Protein AF-A0A352VY11-F1 (afdb_monomer_lite)

Radius of gyration: 35.12 Å; chains: 1; bounding box: 69×36×100 Å

Structure (mmCIF, N/CA/C/O backbone):
data_AF-A0A352VY11-F1
#
_entry.id   AF-A0A352VY11-F1
#
loop_
_atom_site.group_PDB
_atom_site.id
_atom_site.type_symbol
_atom_site.label_atom_id
_atom_site.label_alt_id
_atom_site.label_comp_id
_atom_site.label_asym_id
_atom_site.label_entity_id
_atom_site.label_seq_id
_atom_site.pdbx_PDB_ins_code
_atom_site.Cartn_x
_atom_site.Cartn_y
_atom_site.Cartn_z
_atom_site.occupancy
_atom_site.B_iso_or_equiv
_atom_site.auth_seq_id
_atom_site.auth_comp_id
_atom_site.auth_asym_id
_atom_site.auth_atom_id
_atom_site.pdbx_PDB_model_num
ATOM 1 N N . MET A 1 1 ? 27.922 -12.029 -51.380 1.00 59.44 1 MET A N 1
ATOM 2 C CA . MET A 1 1 ? 28.403 -11.023 -50.397 1.00 59.44 1 MET A CA 1
ATOM 3 C C . MET A 1 1 ? 28.912 -9.739 -51.049 1.00 59.44 1 MET A C 1
ATOM 5 O O . MET A 1 1 ? 28.498 -8.683 -50.598 1.00 59.44 1 MET A O 1
ATOM 9 N N . LYS A 1 2 ? 29.743 -9.793 -52.106 1.00 73.94 2 LYS A N 1
ATOM 10 C CA . LYS A 1 2 ? 30.242 -8.587 -52.804 1.00 73.94 2 LYS A CA 1
ATOM 11 C C . LYS A 1 2 ? 29.130 -7.703 -53.395 1.00 73.94 2 LYS A C 1
ATOM 13 O O . LYS A 1 2 ? 29.163 -6.493 -53.204 1.00 73.94 2 LYS A O 1
ATOM 18 N N . ASP A 1 3 ? 28.109 -8.303 -54.006 1.00 77.62 3 ASP A N 1
ATOM 19 C CA . ASP A 1 3 ? 26.996 -7.542 -54.602 1.00 77.62 3 ASP A CA 1
ATOM 20 C C . ASP A 1 3 ? 26.164 -6.804 -53.549 1.00 77.62 3 ASP A C 1
ATOM 22 O O . ASP A 1 3 ? 25.809 -5.642 -53.731 1.00 77.62 3 ASP A O 1
ATOM 26 N N . LEU A 1 4 ? 25.942 -7.457 -52.406 1.00 74.75 4 LEU A N 1
ATOM 27 C CA . LEU A 1 4 ? 25.204 -6.918 -51.263 1.00 74.75 4 LEU A CA 1
ATOM 28 C C . LEU A 1 4 ? 25.934 -5.715 -50.645 1.00 74.75 4 LEU A C 1
ATOM 30 O O . LEU A 1 4 ? 25.310 -4.702 -50.347 1.00 74.75 4 LEU A O 1
ATOM 34 N N . TRP A 1 5 ? 27.265 -5.788 -50.544 1.00 75.94 5 TRP A N 1
ATOM 35 C CA . TRP A 1 5 ? 28.099 -4.672 -50.090 1.00 75.94 5 TRP A CA 1
ATOM 36 C C . TRP A 1 5 ? 28.066 -3.491 -51.067 1.00 75.94 5 TRP A C 1
ATOM 38 O O . TRP A 1 5 ? 27.843 -2.362 -50.645 1.00 75.94 5 TRP A O 1
ATOM 48 N N . SER A 1 6 ? 28.171 -3.751 -52.375 1.00 80.44 6 SER A N 1
ATOM 49 C CA . SER A 1 6 ? 28.092 -2.693 -53.397 1.00 80.44 6 SER A CA 1
ATOM 50 C C . SER A 1 6 ? 26.724 -1.999 -53.437 1.00 80.44 6 SER A C 1
ATOM 52 O O . SER A 1 6 ? 26.625 -0.808 -53.737 1.00 80.44 6 SER A O 1
ATOM 54 N N . TRP A 1 7 ? 25.656 -2.737 -53.119 1.00 79.00 7 TRP A N 1
ATOM 55 C CA . TRP A 1 7 ? 24.300 -2.203 -53.051 1.00 79.00 7 TRP A CA 1
ATOM 56 C C . TRP A 1 7 ? 24.112 -1.311 -51.820 1.00 79.00 7 TRP A C 1
ATOM 58 O O . TRP A 1 7 ? 23.533 -0.228 -51.939 1.00 79.00 7 TRP A O 1
ATOM 68 N N . ILE A 1 8 ? 24.653 -1.726 -50.668 1.00 74.12 8 ILE A N 1
ATOM 69 C CA . ILE A 1 8 ? 24.675 -0.923 -49.437 1.00 74.12 8 ILE A CA 1
ATOM 70 C C . ILE A 1 8 ? 25.487 0.359 -49.650 1.00 74.12 8 ILE A C 1
ATOM 72 O O . ILE A 1 8 ? 25.050 1.428 -49.240 1.00 74.12 8 ILE A O 1
ATOM 76 N N . GLU A 1 9 ? 26.624 0.290 -50.340 1.00 77.00 9 GLU A N 1
ATOM 77 C CA . GLU A 1 9 ? 27.480 1.454 -50.599 1.00 77.00 9 GLU A CA 1
ATOM 78 C C . GLU A 1 9 ? 26.800 2.503 -51.493 1.00 77.00 9 GLU A C 1
ATOM 80 O O . GLU A 1 9 ? 26.891 3.708 -51.235 1.00 77.00 9 GLU A O 1
ATOM 85 N N . LYS A 1 10 ? 26.052 2.050 -52.511 1.00 81.12 10 LYS A N 1
ATOM 86 C CA . LYS A 1 10 ? 25.261 2.924 -53.394 1.00 81.12 10 LYS A CA 1
ATOM 87 C C . LYS A 1 10 ? 24.056 3.542 -52.682 1.00 81.12 10 LYS A C 1
ATOM 89 O O . LYS A 1 10 ? 23.718 4.688 -52.956 1.00 81.12 10 LYS A O 1
ATOM 94 N N . ASN A 1 11 ? 23.448 2.815 -51.744 1.00 80.00 11 ASN A N 1
ATOM 95 C CA . ASN A 1 11 ? 22.276 3.250 -50.974 1.00 80.00 11 ASN A CA 1
ATOM 96 C C . ASN A 1 11 ? 22.627 3.632 -49.529 1.00 80.00 11 ASN A C 1
ATOM 98 O O . ASN A 1 11 ? 21.785 3.543 -48.635 1.00 80.00 11 ASN A O 1
ATOM 102 N N . ARG A 1 12 ? 23.873 4.061 -49.283 1.00 74.00 12 ARG A N 1
ATOM 103 C CA . ARG A 1 12 ? 24.396 4.272 -47.925 1.00 74.00 12 ARG A CA 1
ATOM 104 C C . ARG A 1 12 ? 23.506 5.178 -47.082 1.00 74.00 12 ARG A C 1
ATOM 106 O O . ARG A 1 12 ? 23.294 4.904 -45.912 1.00 74.00 12 ARG A O 1
ATOM 113 N N . PHE A 1 13 ? 22.919 6.216 -47.674 1.00 75.94 13 PHE A N 1
ATOM 114 C CA . PHE A 1 13 ? 22.039 7.140 -46.959 1.00 75.94 13 PHE A CA 1
ATOM 115 C C . PHE A 1 13 ? 20.717 6.489 -46.553 1.00 75.94 13 PHE A C 1
ATOM 117 O O . PHE A 1 13 ? 20.246 6.728 -45.449 1.00 75.94 13 PHE A O 1
ATOM 124 N N . THR A 1 14 ? 20.163 5.616 -47.391 1.00 79.00 14 THR A N 1
ATOM 125 C CA . THR A 1 14 ? 18.914 4.886 -47.141 1.00 79.00 14 THR A CA 1
ATOM 126 C C . THR A 1 14 ? 19.054 3.851 -46.026 1.00 79.00 14 THR A C 1
ATOM 128 O O . THR A 1 14 ? 18.068 3.526 -45.377 1.00 79.00 14 THR A O 1
ATOM 131 N N . VAL A 1 15 ? 20.271 3.351 -45.781 1.00 76.38 15 VAL A N 1
ATOM 132 C CA . VAL A 1 15 ? 20.574 2.413 -44.686 1.00 76.38 15 VAL A CA 1
ATOM 133 C C . VAL A 1 15 ? 21.042 3.151 -43.427 1.00 76.38 15 VAL A C 1
ATOM 135 O O . VAL A 1 15 ? 20.617 2.822 -42.325 1.00 76.38 15 VAL A O 1
ATOM 138 N N . ILE A 1 16 ? 21.879 4.180 -43.568 1.00 79.19 16 ILE A N 1
ATOM 139 C CA . ILE A 1 16 ? 22.452 4.918 -42.433 1.00 79.19 16 ILE A CA 1
ATOM 140 C C . ILE A 1 16 ? 21.402 5.802 -41.748 1.00 79.19 16 ILE A C 1
ATOM 142 O O . ILE A 1 16 ? 21.378 5.853 -40.522 1.00 79.19 16 ILE A O 1
ATOM 146 N N . LEU A 1 17 ? 20.515 6.473 -42.493 1.00 80.25 17 LEU A N 1
ATOM 147 C CA . LEU A 1 17 ? 19.479 7.336 -41.907 1.00 80.25 17 LEU A CA 1
ATOM 148 C C . LEU A 1 17 ? 18.542 6.612 -40.930 1.00 80.25 17 LEU A C 1
ATOM 150 O O . LEU A 1 17 ? 18.388 7.114 -39.818 1.00 80.25 17 LEU A O 1
ATOM 154 N N . PRO A 1 18 ? 17.928 5.461 -41.270 1.00 84.06 18 PRO A N 1
ATOM 155 C CA . PRO A 1 18 ? 17.069 4.762 -40.321 1.00 84.06 18 PRO A CA 1
ATOM 156 C C . PRO A 1 18 ? 17.857 4.233 -39.123 1.00 84.06 18 PRO A C 1
ATOM 158 O O . PRO A 1 18 ? 17.350 4.293 -38.010 1.00 84.06 18 PRO A O 1
ATOM 161 N N . VAL A 1 19 ? 19.108 3.794 -39.306 1.00 81.88 19 VAL A N 1
ATOM 162 C CA . VAL A 1 19 ? 19.964 3.356 -38.189 1.00 81.88 19 VAL A CA 1
ATOM 163 C C . VAL A 1 19 ? 20.261 4.517 -37.235 1.00 81.88 19 VAL A C 1
ATOM 165 O O . VAL A 1 19 ? 20.076 4.383 -36.029 1.00 81.88 19 VAL A O 1
ATOM 168 N N . MET A 1 20 ? 20.652 5.679 -37.762 1.00 82.88 20 MET A N 1
ATOM 169 C CA . MET A 1 20 ? 20.899 6.879 -36.956 1.00 82.88 20 MET A CA 1
ATOM 170 C C . MET A 1 20 ? 19.620 7.407 -36.295 1.00 82.88 20 MET A C 1
ATOM 172 O O . MET A 1 20 ? 19.659 7.832 -35.143 1.00 82.88 20 MET A O 1
ATOM 176 N N . GLY A 1 21 ? 18.480 7.341 -36.988 1.00 81.31 21 GLY A N 1
ATOM 177 C CA . GLY A 1 21 ? 17.172 7.693 -36.435 1.00 81.31 21 GLY A CA 1
ATOM 178 C C . GLY A 1 21 ? 16.751 6.773 -35.288 1.00 81.31 21 GLY A C 1
ATOM 179 O O . GLY A 1 21 ? 16.236 7.250 -34.281 1.00 81.31 21 GLY A O 1
ATOM 180 N N . LEU A 1 22 ? 17.034 5.473 -35.395 1.00 82.12 22 LEU A N 1
ATOM 181 C CA . LEU A 1 22 ? 16.755 4.493 -34.344 1.00 82.12 22 LEU A CA 1
ATOM 182 C C . LEU A 1 22 ? 17.642 4.738 -33.115 1.00 82.12 22 LEU A C 1
ATOM 184 O O . LEU A 1 22 ? 17.149 4.730 -31.993 1.00 82.12 22 LEU A O 1
ATOM 188 N N . ILE A 1 23 ? 18.926 5.051 -33.317 1.00 81.62 23 ILE A N 1
ATOM 189 C CA . ILE A 1 23 ? 19.838 5.429 -32.225 1.00 81.62 23 ILE A CA 1
ATOM 190 C C . ILE A 1 23 ? 19.341 6.696 -31.515 1.00 81.62 23 ILE A C 1
ATOM 192 O O . ILE A 1 23 ? 19.251 6.710 -30.290 1.00 81.62 23 ILE A O 1
ATOM 196 N N . LEU A 1 24 ? 18.969 7.738 -32.266 1.00 79.88 24 LEU A N 1
ATOM 197 C CA . LEU A 1 24 ? 18.405 8.965 -31.694 1.00 79.88 24 LEU A CA 1
ATOM 198 C C . LEU A 1 24 ? 17.110 8.698 -30.921 1.00 79.88 24 LEU A C 1
ATOM 200 O O . LEU A 1 24 ? 16.912 9.276 -29.857 1.00 79.88 24 LEU A O 1
ATOM 204 N N . TRP A 1 25 ? 16.256 7.805 -31.421 1.00 81.44 25 TRP A N 1
ATOM 205 C CA . TRP A 1 25 ? 15.024 7.419 -30.741 1.00 81.44 25 TRP A CA 1
ATOM 206 C C . TRP A 1 25 ? 15.295 6.694 -29.417 1.00 81.44 25 TRP A C 1
ATOM 208 O O . TRP A 1 25 ? 14.706 7.053 -28.403 1.00 81.44 25 TRP A O 1
ATOM 218 N N . VAL A 1 26 ? 16.238 5.746 -29.383 1.00 76.62 26 VAL A N 1
ATOM 219 C CA . VAL A 1 26 ? 16.624 5.055 -28.138 1.00 76.62 26 VAL A CA 1
ATOM 220 C C . VAL A 1 26 ? 17.208 6.035 -27.120 1.00 76.62 26 VAL A C 1
ATOM 222 O O . VAL A 1 26 ? 16.879 5.955 -25.940 1.00 76.62 26 VAL A O 1
ATOM 225 N N . VAL A 1 27 ? 18.035 6.986 -27.561 1.00 75.38 27 VAL A N 1
ATOM 226 C CA . VAL A 1 27 ? 18.596 8.020 -26.676 1.00 75.38 27 VAL A CA 1
ATOM 227 C C . VAL A 1 27 ? 17.505 8.965 -26.161 1.00 75.38 27 VAL A C 1
ATOM 229 O O . VAL A 1 27 ? 17.539 9.345 -24.995 1.00 75.38 27 VAL A O 1
ATOM 232 N N . ALA A 1 28 ? 16.522 9.315 -26.993 1.00 72.94 28 ALA A N 1
ATOM 233 C CA . ALA A 1 28 ? 15.405 10.167 -26.595 1.00 72.94 28 ALA A CA 1
ATOM 234 C C . ALA A 1 28 ? 14.483 9.484 -25.571 1.00 72.94 28 ALA A C 1
ATOM 236 O O . ALA A 1 28 ? 14.133 10.102 -24.571 1.00 72.94 28 ALA A O 1
ATOM 237 N N . VAL A 1 29 ? 14.135 8.209 -25.783 1.00 69.12 29 VAL A N 1
ATOM 238 C CA . VAL A 1 29 ? 13.307 7.424 -24.847 1.00 69.12 29 VAL A CA 1
ATOM 239 C C . VAL A 1 29 ? 14.078 7.090 -23.563 1.00 69.12 29 VAL A C 1
ATOM 241 O O . VAL A 1 29 ? 13.506 7.058 -22.481 1.00 69.12 29 VAL A O 1
ATOM 244 N N . GLY A 1 30 ? 15.396 6.895 -23.649 1.00 63.12 30 GLY A N 1
ATOM 245 C CA . GLY A 1 30 ? 16.251 6.630 -22.488 1.00 63.12 30 GLY A CA 1
ATOM 246 C C . GLY A 1 30 ? 16.539 7.847 -21.598 1.00 63.12 30 GLY A C 1
ATOM 247 O O . GLY A 1 30 ? 17.137 7.679 -20.540 1.00 63.12 30 GLY A O 1
ATOM 248 N N . CYS A 1 31 ? 16.141 9.057 -22.008 1.00 67.44 31 CYS A N 1
ATOM 249 C CA . CYS A 1 31 ? 16.376 10.304 -21.271 1.00 67.44 31 CYS A CA 1
ATOM 250 C C . CYS A 1 31 ? 15.128 10.789 -20.513 1.00 67.44 31 CYS A C 1
ATOM 252 O O . CYS A 1 31 ? 14.979 11.982 -20.238 1.00 67.44 31 CYS A O 1
ATOM 254 N N . GLU A 1 32 ? 14.198 9.888 -20.189 1.00 69.56 32 GLU A N 1
ATOM 255 C CA . GLU A 1 32 ? 13.080 10.249 -19.322 1.00 69.56 32 GLU A CA 1
ATOM 256 C C . GLU A 1 32 ? 13.597 10.625 -17.920 1.00 69.56 32 GLU A C 1
ATOM 258 O O . GLU A 1 32 ? 14.401 9.893 -17.333 1.00 69.56 32 GLU A O 1
ATOM 263 N N . PRO A 1 33 ? 13.180 11.782 -17.371 1.00 71.94 33 PRO A N 1
ATOM 264 C CA . PRO A 1 33 ? 13.631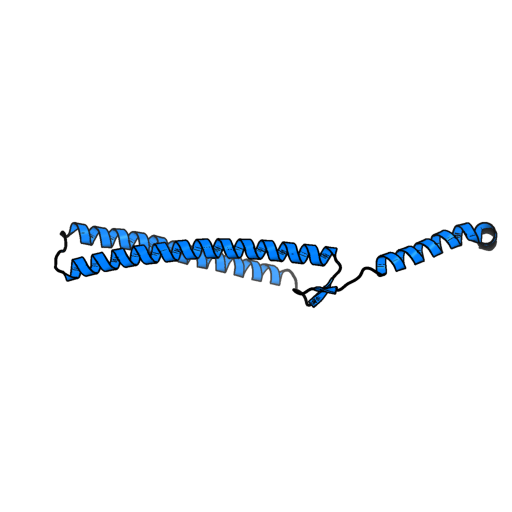 12.226 -16.063 1.00 71.94 33 PRO A CA 1
ATOM 265 C C . PRO A 1 33 ? 13.070 11.300 -14.980 1.00 71.94 33 PRO A C 1
ATOM 267 O O . PRO A 1 33 ? 11.868 11.292 -14.711 1.00 71.94 33 PRO A O 1
ATOM 270 N N . ALA A 1 34 ? 13.960 10.543 -14.341 1.00 78.62 34 ALA A N 1
ATOM 271 C CA . ALA A 1 34 ? 13.629 9.680 -13.217 1.00 78.62 34 ALA A CA 1
ATOM 272 C C . ALA A 1 34 ? 13.906 10.395 -11.886 1.00 78.62 34 ALA A C 1
ATOM 274 O O . ALA A 1 34 ? 14.925 11.070 -11.721 1.00 78.62 34 ALA A O 1
ATOM 275 N N . THR A 1 35 ? 13.005 10.234 -10.919 1.00 77.88 35 THR A N 1
ATOM 276 C CA . THR A 1 35 ? 13.118 10.816 -9.572 1.00 77.88 35 THR A CA 1
ATOM 277 C C . THR A 1 35 ? 12.923 9.729 -8.516 1.00 77.88 35 THR A C 1
ATOM 279 O O . THR A 1 35 ? 12.184 8.777 -8.772 1.00 77.88 35 THR A O 1
ATOM 282 N N . PRO A 1 36 ? 13.569 9.796 -7.339 1.00 80.44 36 PRO A N 1
ATOM 283 C CA . PRO A 1 36 ? 13.318 8.822 -6.283 1.00 80.44 36 PRO A CA 1
ATOM 284 C C . PRO A 1 36 ? 11.862 8.906 -5.796 1.00 80.44 36 PRO A C 1
ATOM 286 O O . PRO A 1 36 ? 11.402 9.956 -5.349 1.00 80.44 36 PRO A O 1
ATOM 289 N N . SER A 1 37 ? 11.142 7.782 -5.861 1.00 78.19 37 SER A N 1
ATOM 290 C CA . SER A 1 37 ? 9.792 7.639 -5.311 1.00 78.19 37 SER A CA 1
ATOM 291 C C . SER A 1 37 ? 9.834 7.847 -3.792 1.00 78.19 37 SER A C 1
ATOM 293 O O . SER A 1 37 ? 10.642 7.201 -3.116 1.00 78.19 37 SER A O 1
ATOM 295 N N . PRO A 1 38 ? 8.941 8.673 -3.217 1.00 76.44 38 PRO A N 1
ATOM 296 C CA . PRO A 1 38 ? 8.855 8.867 -1.769 1.00 76.44 38 PRO A CA 1
ATOM 297 C C . PRO A 1 38 ? 8.347 7.621 -1.024 1.00 76.44 38 PRO A C 1
ATOM 299 O O . PRO A 1 38 ? 8.444 7.567 0.200 1.00 76.44 38 PRO A O 1
ATOM 302 N N . PHE A 1 39 ? 7.816 6.621 -1.738 1.00 76.50 39 PHE A N 1
ATOM 303 C CA . PHE A 1 39 ? 7.265 5.398 -1.148 1.00 76.50 39 PHE A CA 1
ATOM 304 C C . PHE A 1 39 ? 8.248 4.229 -1.187 1.00 76.50 39 PHE A C 1
ATOM 306 O O . PHE A 1 39 ? 8.412 3.524 -0.194 1.00 76.50 39 PHE A O 1
ATOM 313 N N . SER A 1 40 ? 8.896 4.010 -2.335 1.00 75.75 40 SER A N 1
ATOM 314 C CA . SER A 1 40 ? 9.789 2.861 -2.536 1.00 75.75 40 SER A CA 1
ATOM 315 C C . SER A 1 40 ? 11.276 3.220 -2.487 1.00 75.75 40 SER A C 1
ATOM 317 O O . SER A 1 40 ? 12.111 2.320 -2.404 1.00 75.75 40 SER A O 1
ATOM 319 N N . GLY A 1 41 ? 11.621 4.510 -2.575 1.00 79.69 41 GLY A N 1
ATOM 320 C CA . GLY A 1 41 ? 12.999 4.994 -2.694 1.00 79.69 41 GLY A CA 1
ATOM 321 C C . GLY A 1 41 ? 13.671 4.666 -4.032 1.00 79.69 41 GLY A C 1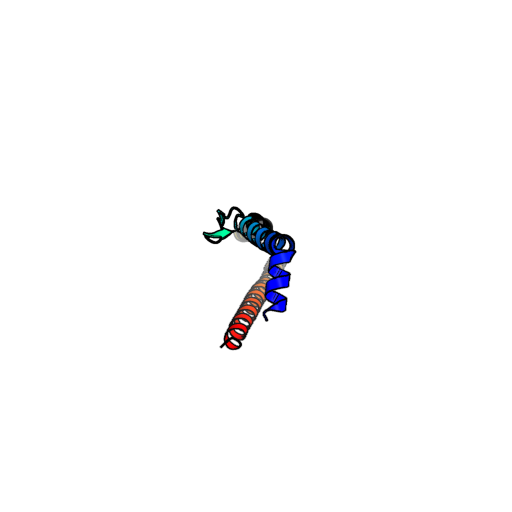
ATOM 322 O O . GLY A 1 41 ? 14.823 5.042 -4.244 1.00 79.69 41 GLY A O 1
ATOM 323 N N . LYS A 1 42 ? 12.981 3.969 -4.943 1.00 83.50 42 LYS A N 1
ATOM 324 C CA . LYS A 1 42 ? 13.485 3.643 -6.282 1.00 83.50 42 LYS A CA 1
ATOM 325 C C . LYS A 1 42 ? 13.318 4.836 -7.212 1.00 83.50 42 LYS A C 1
ATOM 327 O O . LYS A 1 42 ? 12.363 5.593 -7.064 1.00 83.50 42 LYS A O 1
ATOM 332 N N . LEU A 1 43 ? 14.224 4.982 -8.175 1.00 83.25 43 LEU A N 1
ATOM 333 C CA . LEU A 1 43 ? 14.039 5.929 -9.271 1.00 83.25 43 LEU A CA 1
ATOM 334 C C . LEU A 1 43 ? 12.851 5.466 -10.114 1.00 83.25 43 LEU A C 1
ATOM 336 O O . LEU A 1 43 ? 12.862 4.341 -10.606 1.00 83.25 43 LEU A O 1
ATOM 340 N N . VAL A 1 44 ? 11.842 6.322 -10.220 1.00 82.75 44 VAL A N 1
ATOM 341 C CA . VAL A 1 44 ? 10.609 6.076 -10.967 1.00 82.75 44 VAL A CA 1
ATOM 342 C C . VAL A 1 44 ? 10.392 7.183 -11.987 1.00 82.75 44 VAL A C 1
ATOM 344 O O . VAL A 1 44 ? 10.789 8.336 -11.767 1.00 82.75 44 VAL A O 1
ATOM 347 N N . ASN A 1 45 ? 9.741 6.834 -13.093 1.00 84.88 45 ASN A N 1
ATOM 348 C CA . ASN A 1 45 ? 9.345 7.803 -14.115 1.00 84.88 45 ASN A CA 1
ATOM 349 C C . ASN A 1 45 ? 8.050 8.524 -13.701 1.00 84.88 45 ASN A C 1
ATOM 351 O O . ASN A 1 45 ? 7.355 8.126 -12.763 1.00 84.88 45 ASN A O 1
ATOM 355 N N . ALA A 1 46 ? 7.698 9.604 -14.404 1.00 81.38 46 ALA A N 1
ATOM 356 C CA . ALA A 1 46 ? 6.529 10.423 -14.066 1.00 81.38 46 ALA A CA 1
ATOM 357 C C . ALA A 1 46 ? 5.203 9.634 -14.071 1.00 81.38 46 ALA A C 1
ATOM 359 O O . ALA A 1 46 ? 4.326 9.893 -13.243 1.00 81.38 46 ALA A O 1
ATOM 360 N N . GLU A 1 47 ? 5.054 8.661 -14.975 1.00 82.62 47 GLU A N 1
ATOM 361 C CA . GLU A 1 47 ? 3.866 7.801 -15.024 1.00 82.62 47 GLU A CA 1
ATOM 362 C C . GLU A 1 47 ? 3.783 6.859 -13.820 1.00 82.62 47 GLU A C 1
ATOM 364 O O . GLU A 1 47 ? 2.731 6.753 -13.189 1.00 82.62 47 GLU A O 1
ATOM 369 N N . GLU A 1 48 ? 4.900 6.234 -13.447 1.00 81.62 48 GLU A N 1
ATOM 370 C CA . GLU A 1 48 ? 4.984 5.358 -12.276 1.00 81.62 48 GLU A CA 1
ATOM 371 C C . GLU A 1 48 ? 4.714 6.134 -10.981 1.00 81.62 48 GLU A C 1
ATOM 373 O O . GLU A 1 48 ? 3.933 5.687 -10.142 1.00 81.62 48 GLU A O 1
ATOM 378 N N . LEU A 1 49 ? 5.257 7.350 -10.855 1.00 83.12 49 LEU A N 1
ATOM 379 C CA . LEU A 1 49 ? 5.002 8.225 -9.709 1.00 83.12 49 LEU A CA 1
ATOM 380 C C . LEU A 1 49 ? 3.512 8.592 -9.581 1.00 83.12 49 LEU A C 1
ATOM 382 O O . LEU A 1 49 ? 2.981 8.686 -8.473 1.00 83.12 49 LEU A O 1
ATOM 386 N N . LYS A 1 50 ? 2.816 8.784 -10.708 1.00 85.44 50 LYS A N 1
ATOM 387 C CA . LYS A 1 50 ? 1.374 9.063 -10.723 1.00 85.44 50 LYS A CA 1
ATOM 388 C C . LYS A 1 50 ? 0.556 7.852 -10.268 1.00 85.44 50 LYS A C 1
ATOM 390 O O . LYS A 1 50 ? -0.438 8.024 -9.562 1.00 85.44 50 LYS A O 1
ATOM 395 N N . ILE A 1 51 ? 0.964 6.645 -10.655 1.00 87.25 51 ILE A N 1
ATOM 396 C CA . ILE A 1 51 ? 0.326 5.400 -10.209 1.00 87.25 51 ILE A CA 1
ATOM 397 C C . ILE A 1 51 ? 0.533 5.212 -8.702 1.00 87.25 51 ILE A C 1
ATOM 399 O O . ILE A 1 51 ? -0.441 4.965 -7.989 1.00 87.25 51 ILE A O 1
ATOM 403 N N . ASP A 1 52 ? 1.761 5.406 -8.212 1.00 84.06 52 ASP A N 1
ATOM 404 C CA . ASP A 1 52 ? 2.091 5.363 -6.782 1.00 84.06 52 ASP A CA 1
ATOM 405 C C . ASP A 1 52 ? 1.224 6.349 -5.981 1.00 84.06 52 ASP A C 1
ATOM 407 O O . ASP A 1 52 ? 0.654 5.999 -4.944 1.00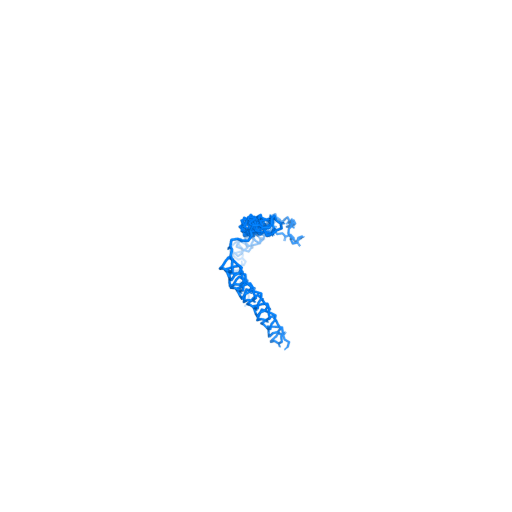 84.06 52 ASP A O 1
ATOM 411 N N . PHE A 1 53 ? 1.060 7.575 -6.490 1.00 84.62 53 PHE A N 1
ATOM 412 C CA . PHE A 1 53 ? 0.231 8.598 -5.854 1.00 84.62 53 PHE A CA 1
ATOM 413 C C . PHE A 1 53 ? -1.249 8.195 -5.763 1.00 84.62 53 PHE A C 1
ATOM 415 O O . PHE A 1 53 ? -1.860 8.326 -4.701 1.00 84.62 53 PHE A O 1
ATOM 422 N N . LEU A 1 54 ? -1.828 7.663 -6.845 1.00 87.44 54 LEU A N 1
ATOM 423 C CA . LEU A 1 54 ? -3.220 7.194 -6.848 1.00 87.44 54 LEU A CA 1
ATOM 424 C C . LEU A 1 54 ? -3.428 6.005 -5.903 1.00 87.44 54 LEU A C 1
ATOM 426 O O . LEU A 1 54 ? -4.441 5.932 -5.205 1.00 87.44 54 LEU A O 1
ATOM 430 N N . ALA A 1 55 ? -2.466 5.082 -5.848 1.00 86.62 55 ALA A N 1
ATOM 431 C CA . ALA A 1 55 ? -2.512 3.961 -4.918 1.00 86.62 55 ALA A CA 1
ATOM 432 C C . ALA A 1 55 ? -2.511 4.444 -3.460 1.00 86.62 55 ALA A C 1
ATOM 434 O O . ALA A 1 55 ? -3.316 3.972 -2.654 1.00 86.62 55 ALA A O 1
ATOM 435 N N . TRP A 1 56 ? -1.658 5.419 -3.132 1.00 87.31 56 TRP A N 1
ATOM 436 C CA . TRP A 1 56 ? -1.630 6.038 -1.808 1.00 87.31 56 TRP A CA 1
ATOM 437 C C . TRP A 1 56 ? -2.945 6.754 -1.469 1.00 87.31 56 TRP A C 1
ATOM 439 O O . TRP A 1 56 ? -3.472 6.570 -0.371 1.00 87.31 56 TRP A O 1
ATOM 449 N N . GLN A 1 57 ? -3.518 7.512 -2.409 1.00 88.81 57 GLN A N 1
ATOM 450 C CA . GLN A 1 57 ? -4.781 8.225 -2.198 1.00 88.81 57 GLN A CA 1
ATOM 451 C C . GLN A 1 57 ? -5.926 7.262 -1.849 1.00 88.81 57 GLN A C 1
ATOM 453 O O . GLN A 1 57 ? -6.614 7.455 -0.847 1.00 88.81 57 GLN A O 1
ATOM 458 N N . ASN A 1 58 ? -6.062 6.171 -2.605 1.00 86.50 58 ASN A N 1
ATOM 459 C CA . ASN A 1 58 ? -7.074 5.146 -2.341 1.00 86.50 58 ASN A CA 1
ATOM 460 C C . ASN A 1 58 ? -6.891 4.487 -0.962 1.00 86.50 58 ASN A C 1
ATOM 462 O O . ASN A 1 58 ? -7.866 4.176 -0.278 1.00 86.50 58 ASN A O 1
ATOM 466 N N . GLN A 1 59 ? -5.646 4.279 -0.520 1.00 83.62 59 GLN A N 1
ATOM 467 C CA . GLN A 1 59 ? -5.384 3.749 0.821 1.00 83.62 59 GLN A CA 1
ATOM 468 C C . GLN A 1 59 ? -5.825 4.720 1.920 1.00 83.62 59 GLN A C 1
ATOM 470 O O . GLN A 1 59 ? -6.396 4.279 2.919 1.00 83.62 59 GLN A O 1
ATOM 475 N N . GLN A 1 60 ? -5.596 6.024 1.743 1.00 85.25 60 GLN A N 1
ATOM 476 C CA . GLN A 1 60 ? -6.029 7.036 2.710 1.00 85.25 60 GLN A CA 1
ATOM 477 C C . GLN A 1 60 ? -7.552 7.104 2.827 1.00 85.25 60 GLN A C 1
ATOM 479 O O . GLN A 1 60 ? -8.067 7.189 3.940 1.00 85.25 60 GLN A O 1
ATOM 484 N N . GLU A 1 61 ? -8.285 6.995 1.719 1.00 85.81 61 GLU A N 1
ATOM 485 C CA . GLU A 1 61 ? -9.754 6.978 1.747 1.00 85.81 61 GLU A CA 1
ATOM 486 C C . GLU A 1 61 ? -10.298 5.801 2.568 1.00 85.81 61 GLU A C 1
ATOM 488 O O . GLU A 1 61 ? -11.111 5.999 3.474 1.00 85.81 61 GLU A O 1
ATOM 493 N N . VAL A 1 62 ? -9.770 4.591 2.354 1.00 83.31 62 VAL A N 1
ATOM 494 C CA . VAL A 1 62 ? -10.158 3.400 3.132 1.00 83.31 62 VAL A CA 1
ATOM 495 C C . VAL A 1 62 ? -9.831 3.564 4.619 1.00 83.31 62 VAL A C 1
ATOM 497 O O . VAL A 1 62 ? -10.594 3.131 5.486 1.00 83.31 62 VAL A O 1
ATOM 500 N N . ILE A 1 63 ? -8.689 4.174 4.944 1.00 83.06 63 ILE A N 1
ATOM 501 C CA . ILE A 1 63 ? -8.307 4.452 6.333 1.00 83.06 63 ILE A CA 1
ATOM 502 C C . ILE A 1 63 ? -9.295 5.440 6.964 1.00 83.06 63 ILE A C 1
ATOM 504 O O . ILE A 1 63 ? -9.789 5.188 8.064 1.00 83.06 63 ILE A O 1
ATOM 508 N N . MET A 1 64 ? -9.642 6.517 6.261 1.00 84.50 64 MET A N 1
ATOM 509 C CA . MET A 1 64 ? -10.600 7.518 6.733 1.00 84.50 64 MET A CA 1
ATOM 510 C C . MET A 1 64 ? -11.995 6.929 6.968 1.00 84.50 64 MET A C 1
ATOM 512 O O . MET A 1 64 ? -12.633 7.249 7.971 1.00 84.50 64 MET A O 1
ATOM 516 N N . GLU A 1 65 ? -12.470 6.036 6.099 1.00 84.12 65 GLU A N 1
ATOM 517 C CA . GLU A 1 65 ? -13.738 5.327 6.312 1.00 84.12 65 GLU A CA 1
ATOM 518 C C . GLU A 1 65 ? -13.711 4.446 7.566 1.00 84.12 65 GLU A C 1
ATOM 520 O O . GLU A 1 65 ? -14.660 4.456 8.354 1.00 84.12 65 GLU A O 1
ATOM 525 N N . LYS A 1 66 ? -12.604 3.731 7.805 1.00 82.06 66 LYS A N 1
ATOM 526 C CA . LYS A 1 66 ? -12.427 2.939 9.031 1.00 82.06 66 LYS A CA 1
ATOM 527 C C . LYS A 1 66 ? -12.419 3.813 10.280 1.00 82.06 66 LYS A C 1
ATOM 529 O O . LYS A 1 66 ? -13.012 3.418 11.279 1.00 82.06 66 LYS A O 1
ATOM 534 N N . PHE A 1 67 ? -11.794 4.990 10.228 1.00 81.19 67 PHE A N 1
ATOM 535 C CA . PHE A 1 67 ? -11.822 5.940 11.342 1.00 81.19 67 PHE A CA 1
ATOM 536 C C . PHE A 1 67 ? -13.234 6.452 11.622 1.00 81.19 67 PHE A C 1
ATOM 538 O O . PHE A 1 67 ? -13.645 6.445 12.777 1.00 81.19 67 PHE A O 1
ATOM 545 N N . LYS A 1 68 ? -14.014 6.796 10.589 1.00 84.75 68 LYS A N 1
ATOM 546 C CA . LYS A 1 68 ? -15.425 7.189 10.759 1.00 84.75 68 LYS A CA 1
ATOM 547 C C . LYS A 1 68 ? -16.262 6.072 11.381 1.00 84.75 68 LYS A C 1
ATOM 549 O O . LYS A 1 68 ? -17.090 6.327 12.252 1.00 84.75 68 LYS A O 1
ATOM 554 N N . PHE A 1 69 ? -16.042 4.827 10.956 1.00 80.56 69 PHE A N 1
ATOM 555 C CA . PHE A 1 69 ? -16.713 3.675 11.558 1.00 80.56 69 PHE A CA 1
ATOM 556 C C . PHE A 1 69 ? -16.311 3.492 13.026 1.00 80.56 69 PHE A C 1
ATOM 558 O O . PHE A 1 69 ? -17.177 3.298 13.876 1.00 80.56 69 PHE A O 1
ATOM 565 N N . ALA A 1 70 ? -15.016 3.594 13.333 1.00 77.31 70 ALA A N 1
ATOM 566 C CA . ALA A 1 70 ? -14.508 3.490 14.696 1.00 77.31 70 ALA A CA 1
ATOM 567 C C . ALA A 1 70 ? -15.039 4.614 15.599 1.00 77.31 70 ALA A C 1
ATOM 569 O O . ALA A 1 70 ? -15.404 4.354 16.739 1.00 77.31 70 ALA A O 1
ATOM 570 N N . GLU A 1 71 ? -15.149 5.843 15.096 1.00 84.44 71 GLU A N 1
ATOM 571 C CA . GLU A 1 71 ? -15.735 6.971 15.826 1.00 84.44 71 GLU A CA 1
ATOM 572 C C . GLU A 1 71 ? -17.214 6.722 16.152 1.00 84.44 71 GLU A C 1
ATOM 574 O O . GLU A 1 71 ? -17.637 6.879 17.300 1.00 84.44 71 GLU A O 1
ATOM 579 N N . ALA A 1 72 ? -17.992 6.252 15.172 1.00 81.62 72 ALA A N 1
ATOM 580 C CA . ALA A 1 72 ? -19.387 5.878 15.384 1.00 81.62 72 ALA A CA 1
ATOM 581 C C . ALA A 1 72 ? -19.534 4.716 16.383 1.00 81.62 72 ALA A C 1
ATOM 583 O O . ALA A 1 72 ? -20.490 4.685 17.161 1.00 81.62 72 ALA A O 1
ATOM 584 N N . ASP A 1 73 ? -18.599 3.764 16.380 1.00 78.25 73 ASP A N 1
ATOM 585 C CA . ASP A 1 73 ? -18.596 2.645 17.320 1.00 78.25 73 ASP A CA 1
ATOM 586 C C . ASP A 1 73 ? -18.241 3.094 18.744 1.00 78.25 73 ASP A C 1
ATOM 588 O O . ASP A 1 73 ? -18.941 2.742 19.691 1.00 78.25 73 ASP A O 1
ATOM 592 N N . ILE A 1 74 ? -17.242 3.967 18.906 1.00 80.50 74 ILE A N 1
ATOM 593 C CA . ILE A 1 74 ? -16.898 4.577 20.200 1.00 80.50 74 ILE A CA 1
ATOM 594 C C . ILE A 1 74 ? -18.089 5.366 20.758 1.00 80.50 74 ILE A C 1
ATOM 596 O O . ILE A 1 74 ? -18.394 5.261 21.946 1.00 80.50 74 ILE A O 1
ATOM 600 N N . ALA A 1 75 ? -18.801 6.120 19.916 1.00 82.12 75 ALA A N 1
ATOM 601 C CA . ALA A 1 75 ? -19.995 6.850 20.337 1.00 82.12 75 ALA A CA 1
ATOM 602 C C . ALA A 1 75 ? -21.104 5.907 20.840 1.00 82.12 75 ALA A C 1
ATOM 604 O O . ALA A 1 75 ? -21.717 6.174 21.874 1.00 82.12 75 ALA A O 1
ATOM 605 N N . LYS A 1 76 ? -21.325 4.773 20.160 1.00 76.94 76 LYS A N 1
ATOM 606 C CA . LYS A 1 76 ? -22.275 3.739 20.601 1.00 76.94 76 LYS A CA 1
ATOM 607 C C . LYS A 1 76 ? -21.850 3.081 21.908 1.00 76.94 76 LYS A C 1
ATOM 609 O O . LYS A 1 76 ? -22.683 2.899 22.789 1.00 76.94 76 LYS A O 1
ATOM 614 N N . GLN A 1 77 ? -20.568 2.750 22.049 1.00 70.62 77 GLN A N 1
ATOM 615 C CA . GLN A 1 77 ? -20.030 2.173 23.281 1.00 70.62 77 GLN A CA 1
ATOM 616 C C . GLN A 1 77 ? -20.183 3.141 24.458 1.00 70.62 77 GLN A C 1
ATOM 618 O O . GLN A 1 77 ? -20.571 2.719 25.543 1.00 70.62 77 GLN A O 1
ATOM 623 N N . LYS A 1 78 ? -19.955 4.441 24.237 1.00 80.81 78 LYS A N 1
ATOM 624 C CA . LYS A 1 78 ? -20.175 5.473 25.253 1.00 80.81 78 LYS A CA 1
ATOM 625 C C . LYS A 1 78 ? -21.648 5.580 25.653 1.00 80.81 78 LYS A C 1
ATOM 627 O O . LYS A 1 78 ? -21.936 5.586 26.842 1.00 80.81 78 LYS A O 1
ATOM 632 N N . ALA A 1 79 ? -22.570 5.594 24.690 1.00 74.56 79 ALA A N 1
ATOM 633 C CA . ALA A 1 79 ? -24.006 5.619 24.979 1.00 74.56 79 ALA A CA 1
ATOM 634 C C . ALA A 1 79 ? -24.457 4.381 25.777 1.00 74.56 79 ALA A C 1
ATOM 636 O O . ALA A 1 79 ? -25.141 4.513 26.787 1.00 74.56 79 ALA A O 1
ATOM 637 N N . ALA A 1 80 ? -24.001 3.189 25.383 1.00 72.44 80 ALA A N 1
ATOM 638 C CA . ALA A 1 80 ? -24.281 1.951 26.110 1.00 72.44 80 ALA A CA 1
ATOM 639 C C . ALA A 1 80 ? -23.674 1.953 27.524 1.00 72.44 80 ALA A C 1
ATOM 641 O O . ALA A 1 80 ? -24.269 1.420 28.459 1.00 72.44 80 ALA A O 1
ATOM 642 N N . TRP A 1 81 ? -22.498 2.561 27.700 1.00 71.62 81 TRP A N 1
ATOM 643 C CA . TRP A 1 81 ? -21.867 2.710 29.008 1.00 71.62 81 TRP A CA 1
ATOM 644 C C . TRP A 1 81 ? -22.620 3.687 29.913 1.00 71.62 81 TRP A C 1
ATOM 646 O O . TRP A 1 81 ? -22.790 3.412 31.100 1.00 71.62 81 TRP A O 1
ATOM 656 N N . ASP A 1 82 ? -23.107 4.800 29.366 1.00 75.88 82 ASP A N 1
ATOM 657 C CA . ASP A 1 82 ? -23.919 5.766 30.106 1.00 75.88 82 ASP A CA 1
ATOM 658 C C . ASP A 1 82 ? -25.259 5.141 30.531 1.00 75.88 82 ASP A C 1
ATOM 660 O O . ASP A 1 82 ? -25.652 5.273 31.691 1.00 75.88 82 ASP A O 1
ATOM 664 N N . GLU A 1 83 ? -25.916 4.377 29.649 1.00 73.94 83 GLU A N 1
ATOM 665 C CA . GLU A 1 83 ? -27.115 3.592 29.986 1.00 73.94 83 GLU A CA 1
ATOM 666 C C . GLU A 1 83 ? -26.826 2.555 31.075 1.00 73.94 83 GLU A C 1
ATOM 668 O O . GLU A 1 83 ? -27.554 2.468 32.064 1.00 73.94 83 GLU A O 1
ATOM 673 N N . PHE A 1 84 ? -25.730 1.802 30.948 1.00 71.19 84 PHE A N 1
ATOM 674 C CA . PHE A 1 84 ? -25.320 0.834 31.962 1.00 71.19 84 PHE A CA 1
ATOM 675 C C . PHE A 1 84 ? -25.045 1.510 33.308 1.00 71.19 84 PHE A C 1
ATOM 677 O O . PHE A 1 84 ? -25.485 1.021 34.344 1.00 71.19 84 PHE A O 1
ATOM 684 N N . THR A 1 85 ? -24.379 2.665 33.302 1.00 72.12 85 THR A N 1
ATOM 685 C CA . THR A 1 85 ? -24.080 3.441 34.510 1.00 72.12 85 THR A CA 1
ATOM 686 C C . THR A 1 85 ? -25.358 3.978 35.151 1.00 72.12 85 THR A C 1
ATOM 688 O O . THR A 1 85 ? -25.492 3.918 36.371 1.00 72.12 85 THR A O 1
ATOM 691 N N . GLN A 1 86 ? -26.330 4.443 34.360 1.00 72.88 86 GLN A N 1
ATOM 692 C CA . GLN A 1 86 ? -27.646 4.847 34.863 1.00 72.88 86 GLN A CA 1
ATOM 693 C C . GLN A 1 86 ? -28.410 3.673 35.474 1.00 72.88 86 GLN A C 1
ATOM 695 O O . GLN A 1 86 ? -28.969 3.819 36.558 1.00 72.88 86 GLN A O 1
ATOM 700 N N . VAL A 1 87 ? -28.396 2.504 34.833 1.00 69.12 87 VAL A N 1
ATOM 701 C CA . VAL A 1 87 ? -28.997 1.278 35.376 1.00 69.12 87 VAL A CA 1
ATOM 702 C C . VAL A 1 87 ? -28.321 0.880 36.688 1.00 69.12 87 VAL A C 1
ATOM 704 O O . VAL A 1 87 ? -29.003 0.550 37.653 1.00 69.12 87 VAL A O 1
ATOM 707 N N . LEU A 1 88 ? -26.991 0.958 36.763 1.00 67.06 88 LEU A N 1
ATOM 708 C CA . LEU A 1 88 ? -26.219 0.631 37.962 1.00 67.06 88 LEU A CA 1
ATOM 709 C C . LEU A 1 88 ? -26.491 1.631 39.096 1.00 67.06 88 LEU A C 1
ATOM 711 O O . LEU A 1 88 ? -26.657 1.225 40.243 1.00 67.06 88 LEU A O 1
ATOM 715 N N . LEU A 1 89 ? -26.623 2.922 38.775 1.00 71.31 89 LEU A N 1
ATOM 716 C CA . LEU A 1 89 ? -27.038 3.966 39.715 1.00 71.31 89 LEU A CA 1
ATOM 717 C C . LEU A 1 89 ? -28.484 3.776 40.192 1.00 71.31 89 LEU A C 1
ATOM 719 O O . LEU A 1 89 ? -28.735 3.955 41.378 1.00 71.31 89 LEU A O 1
ATOM 723 N N . GLN A 1 90 ? -29.416 3.377 39.320 1.00 65.00 90 GLN A N 1
ATOM 724 C CA . GLN A 1 90 ? -30.801 3.044 39.691 1.00 65.00 90 GLN A CA 1
ATOM 725 C C . GLN A 1 90 ? -30.885 1.780 40.560 1.00 65.00 90 GLN A C 1
ATOM 727 O O . GLN A 1 90 ? -31.714 1.687 41.466 1.00 65.00 90 GLN A O 1
ATOM 732 N N . LEU A 1 91 ? -30.004 0.808 40.310 1.00 62.09 91 LEU A N 1
ATOM 733 C CA . LEU A 1 91 ? -29.866 -0.384 41.140 1.00 62.09 91 LEU A CA 1
ATOM 734 C C . LEU A 1 91 ? -29.311 -0.017 42.528 1.00 62.09 91 LEU A C 1
ATOM 736 O O . LEU A 1 91 ? -29.811 -0.491 43.546 1.00 62.09 91 LEU A O 1
ATOM 740 N N . ALA A 1 92 ? -28.301 0.858 42.568 1.00 64.19 92 ALA A N 1
ATOM 741 C CA . ALA A 1 92 ? -27.646 1.321 43.790 1.00 64.19 92 ALA A CA 1
ATOM 742 C C . ALA A 1 92 ? -28.503 2.303 44.608 1.00 64.19 92 ALA A C 1
ATOM 744 O O . ALA A 1 92 ? -28.397 2.324 45.832 1.00 64.19 92 ALA A O 1
ATOM 745 N N . SER A 1 93 ? -29.386 3.079 43.969 1.00 70.31 93 SER A N 1
ATOM 746 C CA . SER A 1 93 ? -30.347 3.962 44.644 1.00 70.31 93 SER A CA 1
ATOM 747 C C . SER A 1 93 ? -31.538 3.208 45.252 1.00 70.31 93 SER A C 1
ATOM 749 O O . SER A 1 93 ? -32.445 3.828 45.806 1.00 70.31 93 SER A O 1
ATOM 751 N N . GLY A 1 94 ? -31.537 1.871 45.182 1.00 50.84 94 GLY A N 1
ATOM 752 C CA . GLY A 1 94 ? -32.555 1.014 45.787 1.00 50.84 94 GLY A CA 1
ATOM 753 C C . GLY A 1 94 ? -33.864 0.946 45.000 1.00 50.84 94 GLY A C 1
ATOM 754 O O . GLY A 1 94 ? -34.811 0.317 45.468 1.00 50.84 94 GLY A O 1
ATOM 755 N N . SER A 1 95 ? -33.938 1.544 43.805 1.00 48.16 95 SER A N 1
ATOM 756 C CA . SER A 1 95 ? -35.140 1.540 42.967 1.00 48.16 95 SER A CA 1
ATOM 757 C C . SER A 1 95 ? -35.037 0.493 41.857 1.00 48.16 95 SER A C 1
ATOM 759 O O . SER A 1 95 ? -35.042 0.818 40.669 1.00 48.16 95 SER A O 1
ATOM 761 N N . VAL A 1 96 ? -34.946 -0.792 42.202 1.00 48.84 96 VAL A N 1
ATOM 762 C CA . VAL A 1 96 ? -35.183 -1.815 41.177 1.00 48.84 96 VAL A CA 1
ATOM 763 C C . VAL A 1 96 ? -36.677 -1.822 40.881 1.00 48.84 96 VAL A C 1
ATOM 765 O O . VAL A 1 96 ? -37.486 -2.236 41.712 1.00 48.84 96 VAL A O 1
ATOM 768 N N . ALA A 1 97 ? -37.046 -1.381 39.680 1.00 51.84 97 ALA A N 1
ATOM 769 C CA . ALA A 1 97 ? -38.345 -1.645 39.080 1.00 51.84 97 ALA A CA 1
ATOM 770 C C . ALA A 1 97 ? -38.485 -3.158 38.801 1.00 51.84 97 ALA A C 1
ATOM 772 O O . ALA A 1 97 ? -38.379 -3.610 37.668 1.00 51.84 97 ALA A O 1
ATOM 773 N N . GLY A 1 98 ? -38.690 -3.940 39.866 1.00 50.78 98 GLY A N 1
ATOM 774 C CA . GLY A 1 98 ? -39.080 -5.350 39.869 1.00 50.78 98 GLY A CA 1
ATOM 775 C C . GLY A 1 98 ? -38.129 -6.359 39.206 1.00 50.78 98 GLY A C 1
ATOM 776 O O . GLY A 1 98 ? -37.239 -6.048 38.418 1.00 50.78 98 GLY A O 1
ATOM 777 N N . TRP A 1 99 ? -38.401 -7.639 39.477 1.00 55.09 99 TRP A N 1
ATOM 778 C CA . TRP A 1 99 ? -37.784 -8.776 38.785 1.00 55.09 99 TRP A CA 1
ATOM 779 C C . TRP A 1 99 ? -37.761 -8.718 37.240 1.00 55.09 99 TRP A C 1
ATOM 781 O O . TRP A 1 99 ? -36.801 -9.230 36.658 1.00 55.09 99 TRP A O 1
ATOM 791 N N . PRO A 1 100 ? -38.747 -8.100 36.551 1.00 56.12 100 PRO A N 1
ATOM 792 C CA . PRO A 1 100 ? -38.755 -8.032 35.092 1.00 56.12 100 PRO A CA 1
ATOM 793 C C . PRO A 1 100 ? -37.584 -7.232 34.507 1.00 56.12 100 PRO A C 1
ATOM 795 O O . PRO A 1 100 ? -37.013 -7.659 33.507 1.00 56.12 100 PRO A O 1
ATOM 798 N N . GLY A 1 101 ? -37.182 -6.121 35.140 1.00 53.09 101 GLY A N 1
ATOM 799 C CA . GLY A 1 101 ? -36.077 -5.286 34.653 1.00 53.09 101 GLY A CA 1
ATOM 800 C C . GLY A 1 101 ? -34.724 -5.997 34.734 1.00 53.09 101 GLY A C 1
ATOM 801 O O . GLY A 1 101 ? -33.908 -5.906 33.819 1.00 53.09 101 GLY A O 1
ATOM 802 N N . LEU A 1 102 ? -34.521 -6.799 35.783 1.00 55.12 102 LEU A N 1
ATOM 803 C CA . LEU A 1 102 ? -33.310 -7.604 35.942 1.00 55.12 102 LEU A CA 1
ATOM 804 C C . LEU A 1 102 ? -33.244 -8.744 34.916 1.00 55.12 102 LEU A C 1
ATOM 806 O O . LEU A 1 102 ? -32.185 -8.992 34.346 1.00 55.12 102 LEU A O 1
ATOM 810 N N . LEU A 1 103 ? -34.379 -9.386 34.617 1.00 58.88 103 LEU A N 1
ATOM 811 C CA . LEU A 1 103 ? -34.466 -10.383 33.546 1.00 58.88 103 LEU A CA 1
ATOM 812 C C . LEU A 1 103 ? -34.184 -9.769 32.169 1.00 58.88 103 LEU A C 1
ATOM 814 O O . LEU A 1 103 ? -33.534 -10.395 31.338 1.00 58.88 103 LEU A O 1
ATOM 818 N N . GLN A 1 104 ? -34.651 -8.544 31.929 1.00 58.66 104 GLN A N 1
ATOM 819 C CA . GLN A 1 104 ? -34.465 -7.841 30.663 1.00 58.66 104 GLN A CA 1
ATOM 820 C C . GLN A 1 104 ? -32.998 -7.446 30.438 1.00 58.66 104 GLN A C 1
ATOM 822 O O . GLN A 1 104 ? -32.499 -7.574 29.322 1.00 58.66 104 GLN A O 1
ATOM 827 N N . ILE A 1 105 ? -32.277 -7.069 31.499 1.00 58.12 105 ILE A N 1
ATOM 828 C CA . ILE A 1 105 ? -30.824 -6.831 31.461 1.00 58.12 105 ILE A CA 1
ATOM 829 C C . ILE A 1 105 ? -30.055 -8.145 31.268 1.00 58.12 105 ILE A C 1
ATOM 831 O O . ILE A 1 105 ? -29.096 -8.186 30.503 1.00 58.12 105 ILE A O 1
ATOM 835 N N . LEU A 1 106 ? -30.475 -9.236 31.913 1.00 57.00 106 LEU A N 1
ATOM 836 C CA . LEU A 1 106 ? -29.793 -10.531 31.825 1.00 57.00 106 LEU A CA 1
ATOM 837 C C . LEU A 1 106 ? -29.993 -11.198 30.452 1.00 57.00 106 LEU A C 1
ATOM 839 O O . LEU A 1 106 ? -29.053 -11.750 29.883 1.00 57.00 106 LEU A O 1
ATOM 843 N N . LEU A 1 107 ? -31.193 -11.081 29.878 1.00 58.72 107 LEU A N 1
ATOM 844 C CA . LEU A 1 107 ? -31.502 -11.548 28.525 1.00 58.72 107 LEU A CA 1
ATOM 845 C C . LEU A 1 107 ? -30.922 -10.613 27.452 1.00 58.72 107 LEU A C 1
ATOM 847 O O . LEU A 1 107 ? -30.321 -11.094 26.495 1.00 58.72 107 LEU A O 1
ATOM 851 N N . GLY A 1 108 ? -31.028 -9.290 27.616 1.00 58.59 108 GLY A N 1
ATOM 852 C CA . GLY A 1 108 ? -30.463 -8.306 26.685 1.00 58.59 108 GLY A CA 1
ATOM 853 C C . GLY A 1 108 ? -28.930 -8.307 26.667 1.00 58.59 108 GLY A C 1
ATOM 854 O O . GLY A 1 108 ? -28.318 -8.329 25.599 1.00 58.59 108 GLY A O 1
ATOM 855 N N . GLY A 1 109 ? -28.304 -8.384 27.844 1.00 56.50 109 GLY A N 1
ATOM 856 C CA . GLY A 1 109 ? -26.857 -8.538 28.010 1.00 56.50 109 GLY A CA 1
ATOM 857 C C . GLY A 1 109 ? -26.347 -9.903 27.542 1.00 56.50 109 GLY A C 1
ATOM 858 O O . GLY A 1 109 ? -25.276 -9.984 26.943 1.00 56.50 109 GLY A O 1
ATOM 859 N N . GLY A 1 110 ? -27.138 -10.967 27.718 1.00 55.34 110 GLY A N 1
ATOM 860 C CA . GLY A 1 110 ? -26.844 -12.293 27.171 1.00 55.34 110 GLY A CA 1
ATOM 861 C C . GLY A 1 110 ? -26.845 -12.319 25.640 1.00 55.34 110 GLY A C 1
ATOM 862 O O . GLY A 1 110 ? -25.931 -12.872 25.034 1.00 55.34 110 GLY A O 1
ATOM 863 N N . ILE A 1 111 ? -27.815 -11.661 24.996 1.00 55.44 111 ILE A N 1
ATOM 864 C CA . ILE A 1 111 ? -27.888 -11.569 23.528 1.00 55.44 111 ILE A CA 1
ATOM 865 C C . ILE A 1 111 ? -26.733 -10.719 22.973 1.00 55.44 111 ILE A C 1
ATOM 867 O O . ILE A 1 111 ? -26.079 -11.139 22.017 1.00 55.44 111 ILE A O 1
ATOM 871 N N . LEU A 1 112 ? -26.407 -9.579 23.595 1.00 55.47 112 LEU A N 1
ATOM 872 C CA . LEU A 1 112 ? -25.230 -8.774 23.226 1.00 55.47 112 LEU A CA 1
ATOM 873 C C . LEU A 1 112 ? -23.909 -9.538 23.437 1.00 55.47 112 LEU A C 1
ATOM 875 O O . LEU A 1 112 ? -22.997 -9.441 22.613 1.00 55.47 112 LEU A O 1
ATOM 879 N N . GLY A 1 113 ? -23.818 -10.356 24.488 1.00 53.03 113 GLY A N 1
ATOM 880 C CA . GLY A 1 113 ? -22.689 -11.254 24.747 1.00 53.03 113 GLY A CA 1
ATOM 881 C C . GLY A 1 113 ? -22.518 -12.340 23.678 1.00 53.03 113 GLY A C 1
ATOM 882 O O . GLY A 1 113 ? -21.408 -12.587 23.214 1.00 53.03 113 GLY A O 1
ATOM 883 N N . VAL A 1 114 ? -23.612 -12.951 23.216 1.00 58.66 114 VAL A N 1
ATOM 884 C CA . VAL A 1 114 ? -23.572 -13.984 22.163 1.00 58.66 114 VAL A CA 1
ATOM 885 C C . VAL A 1 114 ? -23.245 -13.380 20.793 1.00 58.66 114 VAL A C 1
ATOM 887 O O . VAL A 1 114 ? -22.479 -13.965 20.024 1.00 58.66 114 VAL A O 1
ATOM 890 N N . VAL A 1 115 ? -23.773 -12.193 20.479 1.00 56.69 115 VAL A N 1
ATOM 891 C CA . VAL A 1 115 ? -23.462 -11.490 19.223 1.00 56.69 115 VAL A CA 1
ATOM 892 C C . VAL A 1 115 ? -22.000 -11.033 19.198 1.00 56.69 115 VAL A C 1
ATOM 894 O O . VAL A 1 115 ? -21.311 -11.256 18.201 1.00 56.69 115 VAL A O 1
ATOM 897 N N . SER A 1 116 ? -21.490 -10.462 20.293 1.00 55.34 116 SER A N 1
ATOM 898 C CA . SER A 1 116 ? -20.080 -10.057 20.395 1.00 55.34 116 SER A CA 1
ATOM 899 C C . SER A 1 116 ? -19.110 -11.248 20.359 1.00 55.34 116 SER A C 1
ATOM 901 O O . SER A 1 116 ? -18.073 -11.164 19.695 1.00 55.34 116 SER A O 1
ATOM 903 N N . ASP A 1 117 ? -19.460 -12.391 20.961 1.00 56.16 117 ASP A N 1
ATOM 904 C CA . ASP A 1 117 ? -18.664 -13.625 20.868 1.00 56.16 117 ASP A CA 1
ATOM 905 C C . ASP A 1 117 ? -18.629 -14.185 19.432 1.00 56.16 117 ASP A C 1
ATOM 907 O O . ASP A 1 117 ? -17.570 -14.588 18.942 1.00 56.16 117 ASP A O 1
ATOM 911 N N . ASN A 1 118 ? -19.746 -14.124 18.696 1.00 62.59 118 ASN A N 1
ATOM 912 C CA . ASN A 1 118 ? -19.785 -14.518 17.283 1.00 62.59 118 ASN A CA 1
ATOM 913 C C . ASN A 1 118 ? -18.971 -13.582 16.376 1.00 62.59 118 ASN A C 1
ATOM 915 O O . ASN A 1 118 ? -18.302 -14.060 15.456 1.00 62.59 118 ASN A O 1
ATOM 919 N N . ILE A 1 119 ? -18.966 -12.271 16.638 1.00 62.34 119 ILE A N 1
ATOM 920 C CA . ILE A 1 119 ? -18.108 -11.315 15.918 1.00 62.34 119 ILE A CA 1
ATOM 921 C C . ILE A 1 119 ? -16.628 -11.640 16.172 1.00 62.34 119 ILE A C 1
ATOM 923 O O . ILE A 1 119 ? -15.843 -11.721 15.222 1.00 62.34 119 ILE A O 1
ATOM 927 N N . ARG A 1 120 ? -16.247 -11.920 17.427 1.00 64.19 120 ARG A N 1
ATOM 928 C CA . ARG A 1 120 ? -14.870 -12.300 17.782 1.00 64.19 120 ARG A CA 1
ATOM 929 C C . ARG A 1 120 ? -14.446 -13.608 17.112 1.00 64.19 120 ARG A C 1
ATOM 931 O O . ARG A 1 120 ? -13.359 -13.680 16.537 1.00 64.19 120 ARG A O 1
ATOM 938 N N . LYS A 1 121 ? -15.300 -14.636 17.140 1.00 58.44 121 LYS A N 1
ATOM 939 C CA . LYS A 1 121 ? -15.030 -15.935 16.500 1.00 58.44 121 LYS A CA 1
ATOM 940 C C . LYS A 1 121 ? -14.911 -15.816 14.981 1.00 58.44 121 LYS A C 1
ATOM 942 O O . LYS A 1 121 ? -13.964 -16.356 14.412 1.00 58.44 121 LYS A O 1
ATOM 947 N N . ASN A 1 122 ? -15.784 -15.051 14.326 1.00 62.12 122 ASN A N 1
ATOM 948 C CA . ASN A 1 122 ? -15.686 -14.815 12.883 1.00 62.12 122 ASN A CA 1
ATOM 949 C C . ASN A 1 122 ? -14.425 -14.025 12.495 1.00 62.12 122 ASN A C 1
ATOM 951 O O . ASN A 1 122 ? -13.823 -14.315 11.459 1.00 62.12 122 ASN A O 1
ATOM 955 N N . GLY A 1 123 ? -13.972 -13.093 13.340 1.00 57.47 123 GLY A N 1
ATOM 956 C CA . GLY A 1 123 ? -12.693 -12.399 13.163 1.00 57.47 123 GLY A CA 1
ATOM 957 C C . GLY A 1 123 ? -11.487 -13.347 13.197 1.00 57.47 123 GLY A C 1
ATOM 958 O O . GLY A 1 123 ? -10.634 -13.297 12.309 1.00 57.47 123 GLY A O 1
ATOM 959 N N . VAL A 1 124 ? -11.445 -14.270 14.164 1.00 60.28 124 VAL A N 1
ATOM 960 C CA . VAL A 1 124 ? -10.362 -15.267 14.287 1.00 60.28 124 VAL A CA 1
ATOM 961 C C . VAL A 1 124 ? -10.380 -16.273 13.131 1.00 60.28 124 VAL A C 1
ATOM 963 O O . VAL A 1 124 ? -9.327 -16.576 12.570 1.00 60.28 124 VAL A O 1
ATOM 966 N N . ILE A 1 125 ? -11.558 -16.751 12.718 1.00 63.19 125 ILE A N 1
ATOM 967 C CA . ILE A 1 125 ? -11.693 -17.700 11.600 1.00 63.19 125 ILE A CA 1
ATOM 968 C C . ILE A 1 125 ? -11.241 -17.059 10.283 1.00 63.19 125 ILE A C 1
ATOM 970 O O . ILE A 1 125 ? -10.529 -17.693 9.502 1.00 63.19 125 ILE A O 1
ATOM 974 N N . ASN A 1 126 ? -11.601 -15.799 10.029 1.00 62.62 126 ASN A N 1
ATOM 975 C CA . ASN A 1 126 ? -11.135 -15.097 8.834 1.00 62.62 126 ASN A CA 1
ATOM 976 C C . ASN A 1 126 ? -9.628 -14.801 8.885 1.00 62.62 126 ASN A C 1
ATOM 978 O O . ASN A 1 126 ? -8.955 -14.944 7.864 1.00 62.62 126 ASN A O 1
ATOM 982 N N . GLY A 1 127 ? -9.076 -14.487 10.061 1.00 61.41 127 GLY A N 1
ATOM 983 C CA . GLY A 1 127 ? -7.629 -14.355 10.257 1.00 61.41 127 GLY A CA 1
ATOM 984 C C . GLY A 1 127 ? -6.867 -15.657 9.972 1.00 61.41 127 GLY A C 1
ATOM 985 O O . GLY A 1 127 ? -5.877 -15.650 9.239 1.00 61.41 127 GLY A O 1
ATOM 986 N N . GLN A 1 128 ? -7.366 -16.798 10.458 1.00 59.22 128 GLN A N 1
ATOM 987 C CA . GLN A 1 128 ? -6.775 -18.112 10.184 1.00 59.22 128 GLN A CA 1
ATOM 988 C C . GLN A 1 128 ? -6.911 -18.525 8.714 1.00 59.22 128 GLN A C 1
ATOM 990 O O . GLN A 1 128 ? -5.952 -19.030 8.136 1.00 59.22 128 GLN A O 1
ATOM 9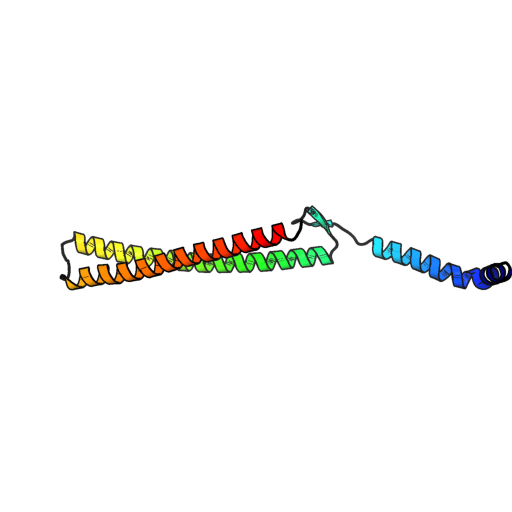95 N N . LYS A 1 129 ? -8.053 -18.259 8.064 1.00 59.25 129 LYS A N 1
ATOM 996 C CA . LYS A 1 129 ? -8.230 -18.527 6.624 1.00 59.25 129 LYS A CA 1
ATOM 997 C C . LYS A 1 129 ? -7.258 -17.722 5.757 1.00 59.25 129 LYS A C 1
ATOM 999 O O . LYS A 1 129 ? -6.785 -18.241 4.747 1.00 59.25 129 LYS A O 1
ATOM 1004 N N . MET A 1 130 ? -6.947 -16.482 6.139 1.00 58.34 130 MET A N 1
ATOM 1005 C CA . MET A 1 130 ? -5.944 -15.668 5.444 1.00 58.34 130 MET A CA 1
ATOM 1006 C C . MET A 1 130 ? -4.515 -16.155 5.710 1.00 58.34 130 MET A C 1
ATOM 1008 O O . MET A 1 130 ? -3.729 -16.232 4.769 1.00 58.34 130 MET A O 1
ATOM 1012 N N . SER A 1 131 ? -4.208 -16.569 6.942 1.00 56.88 131 SER A N 1
ATOM 1013 C CA . SER A 1 131 ? -2.909 -17.156 7.298 1.00 56.88 131 SER A CA 1
ATOM 1014 C C . SER A 1 131 ? -2.639 -18.464 6.540 1.00 56.88 131 SER A C 1
ATOM 1016 O O . SER A 1 131 ? -1.625 -18.584 5.862 1.00 56.88 131 SER A O 1
ATOM 1018 N N . ILE A 1 132 ? -3.600 -19.396 6.520 1.00 59.91 132 ILE A N 1
ATOM 1019 C CA . ILE A 1 132 ? -3.470 -20.678 5.805 1.00 59.91 132 ILE A CA 1
ATOM 1020 C C . ILE A 1 132 ? -3.331 -20.460 4.291 1.00 59.91 132 ILE A C 1
ATOM 1022 O O . ILE A 1 132 ? -2.519 -21.123 3.647 1.00 59.91 132 ILE A O 1
ATOM 1026 N N . LYS A 1 133 ? -4.066 -19.501 3.704 1.00 58.72 133 LYS A N 1
ATOM 1027 C CA . LYS A 1 133 ? -3.890 -19.132 2.288 1.00 58.72 133 LYS A CA 1
ATOM 1028 C C . LYS A 1 133 ? -2.511 -18.534 2.005 1.00 58.72 133 LYS A C 1
ATOM 1030 O O . LYS A 1 133 ? -1.961 -18.805 0.941 1.00 58.72 133 LYS A O 1
ATOM 1035 N N . ALA A 1 134 ? -1.953 -17.745 2.921 1.00 57.19 134 ALA A N 1
ATOM 1036 C CA . ALA A 1 134 ? -0.609 -17.191 2.781 1.00 57.19 134 ALA A CA 1
ATOM 1037 C C . ALA A 1 134 ? 0.468 -18.286 2.871 1.00 57.19 134 ALA A C 1
ATOM 1039 O O . ALA A 1 134 ? 1.386 -18.311 2.052 1.00 57.19 134 ALA A O 1
ATOM 1040 N N . THR A 1 135 ? 0.316 -19.245 3.790 1.00 58.12 135 THR A N 1
ATOM 1041 C CA . THR A 1 135 ? 1.227 -20.392 3.918 1.00 58.12 135 THR A CA 1
ATOM 1042 C C . THR A 1 135 ? 1.150 -21.319 2.702 1.00 58.12 135 THR A C 1
ATOM 1044 O O . THR A 1 135 ? 2.185 -21.680 2.155 1.00 58.12 135 THR A O 1
ATOM 1047 N N . ALA A 1 136 ? -0.052 -21.626 2.201 1.00 57.91 136 ALA A N 1
ATOM 1048 C CA . ALA A 1 136 ? -0.231 -22.469 1.015 1.00 57.91 136 ALA A CA 1
ATOM 1049 C C . ALA A 1 136 ? 0.358 -21.846 -0.265 1.00 57.91 136 ALA A C 1
ATOM 1051 O O . ALA A 1 136 ? 0.839 -22.563 -1.137 1.00 57.91 136 ALA A O 1
ATOM 1052 N N . LYS A 1 137 ? 0.361 -20.511 -0.379 1.00 53.25 137 LYS A N 1
ATOM 1053 C CA . LYS A 1 137 ? 0.981 -19.806 -1.513 1.00 53.25 137 LYS A CA 1
ATOM 1054 C C . LYS A 1 137 ? 2.515 -19.818 -1.446 1.00 53.25 137 LYS A C 1
ATOM 1056 O O . LYS A 1 137 ? 3.164 -19.809 -2.484 1.00 53.25 137 LYS A O 1
ATOM 1061 N N . SER A 1 138 ? 3.082 -19.878 -0.240 1.00 53.69 138 SER A N 1
ATOM 1062 C CA . SER A 1 138 ? 4.530 -19.989 -0.014 1.00 53.69 138 SER A CA 1
ATOM 1063 C C . SER A 1 138 ? 5.071 -21.363 -0.439 1.00 53.69 138 SER A C 1
ATOM 1065 O O . SER A 1 138 ? 6.083 -21.438 -1.124 1.00 53.69 138 SER A O 1
ATOM 1067 N N . THR A 1 139 ? 4.346 -22.448 -0.144 1.00 53.41 139 THR A N 1
ATOM 1068 C CA . THR A 1 139 ? 4.798 -23.827 -0.423 1.00 53.41 139 THR A CA 1
ATOM 1069 C C . THR A 1 139 ? 4.783 -24.214 -1.909 1.00 53.41 139 THR A C 1
ATOM 1071 O O . THR A 1 139 ? 5.492 -25.130 -2.303 1.00 53.41 139 THR A O 1
ATOM 1074 N N . VAL A 1 140 ? 4.006 -23.527 -2.752 1.00 53.59 140 VAL A N 1
ATOM 1075 C CA . VAL A 1 140 ? 3.923 -23.811 -4.203 1.00 53.59 140 VAL A CA 1
ATOM 1076 C C . VAL A 1 140 ? 5.040 -23.113 -5.001 1.00 53.59 140 VAL A C 1
ATOM 1078 O O . VAL A 1 140 ? 5.212 -23.384 -6.184 1.00 53.59 140 VAL A O 1
ATOM 1081 N N . THR A 1 141 ? 5.822 -22.233 -4.366 1.00 49.59 1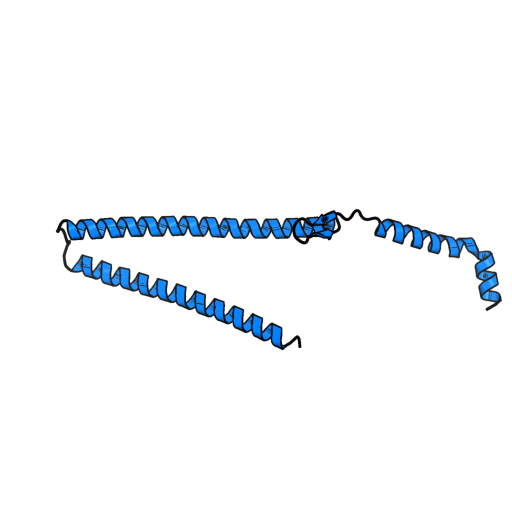41 THR A N 1
ATOM 1082 C CA . THR A 1 141 ? 6.864 -21.428 -5.036 1.00 49.59 141 THR A CA 1
ATOM 1083 C C . THR A 1 141 ? 8.292 -21.869 -4.675 1.00 49.59 141 THR A C 1
ATOM 1085 O O . THR A 1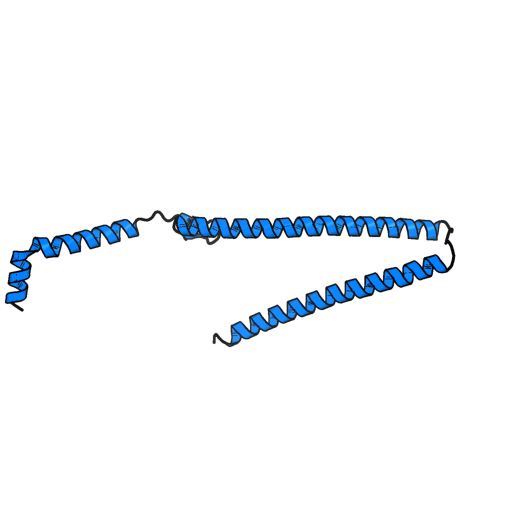 141 ? 9.231 -21.092 -4.841 1.00 49.59 141 THR A O 1
ATOM 1088 N N . THR A 1 142 ? 8.453 -23.102 -4.184 1.00 45.91 142 THR A N 1
ATOM 1089 C CA . THR A 1 142 ? 9.747 -23.766 -3.928 1.00 45.91 142 THR A CA 1
ATOM 1090 C C . THR A 1 142 ? 9.878 -25.037 -4.738 1.00 45.91 142 THR A C 1
ATOM 1092 O O . THR A 1 142 ? 8.879 -25.787 -4.782 1.00 45.91 142 THR A O 1
#

pLDDT: mean 70.71, std 11.68, range [45.91, 88.81]

Secondary structure (DSSP, 8-state):
-HHHHHHHHHTHHHHHHHHHHHHHHHHHHTT---EE-TTT-SEE-HHHHHHHHHHHHHHHHHHHHHHHHHHHHHHHHHHHHHHHHHHHHHHHTT---HHHHHHHHHHHHHHHHHHHHHHHHHHHHHHHHHHHHHHHHHHTT-

Foldseek 3Di:
DVVVVVVCVVCVCVVVVVVVVVVVVCVVVVPADWDQAPVPRDTDGPVVNVVVVVVVVVVVVVVVVVVVVVVVVVVVVVVVVVVVVVVVVCVVVVNDPDPVVVVCCVVVVVVVVVVVVVVVVVVVVVVVVVVVVVVVVVVVVD

Sequence (142 aa):
MKDLWSWIEKNRFTVILPVMGLILWVVAVGCEPATPSPFSGKLVNAEELKIDFLAWQNQQEVIMEKFKFAEADIAKQKAAWDEFTQVLLQLASGSVAGWPGLLQILLGGGILGVVSDNIRKNGVINGQKMSIKATAKSTVTT